Protein AF-A0A560F0B0-F1 (afdb_monomer)

Radius of gyration: 11.25 Å; Cα contacts (8 Å, |Δi|>4): 113; chains: 1; bounding box: 34×19×32 Å

Sequence (60 aa):
MEDNFNLGDVVRLKSGGPVMTVISAGTMYSGEKYTSTVWFLDGTVQKYDFHPAVLELAIL

Structure (mmCIF, N/CA/C/O backbone):
data_AF-A0A560F0B0-F1
#
_entry.id   AF-A0A560F0B0-F1
#
loop_
_atom_site.group_PDB
_atom_site.id
_atom_site.type_symbol
_atom_site.label_atom_id
_atom_site.label_alt_id
_atom_site.label_comp_id
_atom_site.label_asym_id
_atom_site.label_entity_id
_atom_site.label_seq_id
_atom_site.pdbx_PDB_ins_code
_atom_site.Cartn_x
_atom_site.Cartn_y
_atom_site.Cartn_z
_atom_site.occupancy
_atom_site.B_iso_or_equiv
_atom_site.auth_seq_id
_atom_site.auth_comp_id
_atom_site.auth_asym_id
_atom_site.auth_atom_id
_atom_site.pdbx_PDB_model_num
ATOM 1 N N . MET A 1 1 ? 17.105 -1.237 0.503 1.00 43.12 1 MET A N 1
ATOM 2 C CA . MET A 1 1 ? 16.368 -2.462 0.148 1.00 43.12 1 MET A CA 1
ATOM 3 C C . MET A 1 1 ? 15.269 -2.030 -0.798 1.00 43.12 1 MET A C 1
ATOM 5 O O . MET A 1 1 ? 14.644 -1.013 -0.529 1.00 43.12 1 MET A O 1
ATOM 9 N N . GLU A 1 2 ? 15.121 -2.679 -1.950 1.00 50.16 2 GLU A N 1
ATOM 10 C CA . GLU A 1 2 ? 13.891 -2.516 -2.725 1.00 50.16 2 GLU A CA 1
ATOM 11 C C . GLU A 1 2 ? 12.789 -3.196 -1.920 1.00 50.16 2 GLU A C 1
ATOM 13 O O . GLU A 1 2 ? 12.752 -4.423 -1.862 1.00 50.16 2 GLU A O 1
ATOM 18 N N . ASP A 1 3 ? 11.953 -2.409 -1.245 1.00 61.38 3 ASP A N 1
ATOM 19 C CA . ASP A 1 3 ? 10.791 -2.932 -0.530 1.00 61.38 3 ASP A CA 1
ATOM 20 C C . ASP A 1 3 ? 9.753 -3.359 -1.580 1.00 61.38 3 ASP A C 1
ATOM 22 O O . ASP A 1 3 ? 8.834 -2.622 -1.937 1.00 61.38 3 ASP A O 1
ATOM 26 N N . ASN A 1 4 ? 9.982 -4.528 -2.175 1.00 81.50 4 ASN A N 1
ATOM 27 C CA . ASN A 1 4 ? 9.022 -5.186 -3.043 1.00 81.50 4 ASN A CA 1
ATOM 28 C C . ASN A 1 4 ? 8.007 -5.882 -2.132 1.00 81.50 4 ASN A C 1
ATOM 30 O O . ASN A 1 4 ? 8.305 -6.925 -1.552 1.00 81.50 4 ASN A O 1
ATOM 34 N N . PHE A 1 5 ? 6.830 -5.279 -1.983 1.00 93.31 5 PHE A N 1
ATOM 35 C CA . PHE A 1 5 ? 5.717 -5.899 -1.270 1.00 93.31 5 PHE A CA 1
ATOM 36 C C . PHE A 1 5 ? 5.115 -7.040 -2.088 1.00 93.31 5 PHE A C 1
ATOM 38 O O . PHE A 1 5 ? 4.979 -6.942 -3.311 1.00 93.31 5 PHE A O 1
ATOM 45 N N . ASN A 1 6 ? 4.712 -8.100 -1.399 1.00 93.81 6 ASN A N 1
ATOM 46 C CA . ASN A 1 6 ? 4.027 -9.241 -1.983 1.00 93.81 6 ASN A CA 1
ATOM 47 C C . ASN A 1 6 ? 2.512 -9.122 -1.807 1.00 93.81 6 ASN A C 1
ATOM 49 O O . ASN A 1 6 ? 2.006 -8.463 -0.900 1.00 93.81 6 ASN A O 1
ATOM 53 N N . LEU A 1 7 ? 1.768 -9.803 -2.677 1.00 95.50 7 LEU A N 1
ATOM 54 C CA . LEU A 1 7 ? 0.323 -9.956 -2.520 1.00 95.50 7 LEU A CA 1
ATOM 55 C C . LEU A 1 7 ? -0.000 -10.607 -1.172 1.00 95.50 7 LEU A C 1
ATOM 57 O O . LEU A 1 7 ? 0.554 -11.652 -0.840 1.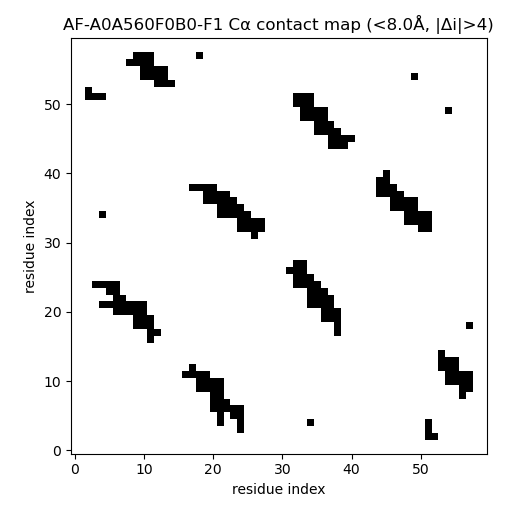00 95.50 7 LEU A O 1
ATOM 61 N N . GLY A 1 8 ? -0.929 -10.009 -0.430 1.00 95.69 8 GLY A N 1
ATOM 62 C CA . GLY A 1 8 ? -1.308 -10.465 0.906 1.00 95.69 8 GLY A CA 1
ATOM 63 C C . GLY A 1 8 ? -0.465 -9.880 2.038 1.00 95.69 8 GLY A C 1
ATOM 64 O O . GLY A 1 8 ? -0.864 -10.032 3.193 1.00 95.69 8 GLY A O 1
ATOM 65 N N . ASP A 1 9 ? 0.628 -9.167 1.740 1.00 96.50 9 ASP A N 1
ATOM 66 C CA . ASP A 1 9 ? 1.365 -8.442 2.772 1.00 96.50 9 ASP A CA 1
ATOM 67 C C . ASP A 1 9 ? 0.451 -7.426 3.454 1.00 96.50 9 ASP A C 1
ATOM 69 O O . ASP A 1 9 ? -0.382 -6.755 2.830 1.00 96.50 9 ASP A O 1
ATOM 73 N N . VAL A 1 10 ? 0.634 -7.316 4.764 1.00 97.00 10 VAL A N 1
ATOM 74 C CA . VAL A 1 10 ? -0.075 -6.367 5.604 1.00 97.00 10 VAL A CA 1
ATOM 75 C C . VAL A 1 10 ? 0.850 -5.178 5.829 1.00 97.00 10 VAL A C 1
ATOM 77 O O . VAL A 1 10 ? 1.950 -5.317 6.360 1.00 97.00 10 VAL A O 1
ATOM 80 N N . VAL A 1 11 ? 0.421 -4.005 5.380 1.00 97.00 11 VAL A N 1
ATOM 81 C CA . VAL A 1 11 ? 1.225 -2.782 5.337 1.00 97.00 11 VAL A CA 1
ATOM 82 C C . VAL A 1 11 ? 0.490 -1.619 5.986 1.00 97.00 11 VAL A C 1
ATOM 84 O O . VAL A 1 11 ? -0.724 -1.648 6.183 1.00 97.00 11 VAL A O 1
ATOM 87 N N . ARG A 1 12 ? 1.224 -0.555 6.295 1.00 96.88 12 ARG A N 1
ATOM 88 C CA . ARG A 1 12 ? 0.666 0.745 6.679 1.00 96.88 12 ARG A CA 1
ATOM 89 C C . ARG A 1 12 ? 1.522 1.870 6.115 1.00 96.88 12 ARG A C 1
ATOM 91 O O . ARG A 1 12 ? 2.665 1.648 5.723 1.00 96.88 12 ARG A O 1
ATOM 98 N N . LEU A 1 13 ? 0.988 3.088 6.100 1.00 96.19 13 LEU A N 1
ATOM 99 C CA . LEU A 1 13 ? 1.800 4.268 5.811 1.00 96.19 13 LEU A CA 1
ATOM 100 C C . LEU A 1 13 ? 2.816 4.497 6.937 1.00 96.19 13 LEU A C 1
ATOM 102 O O . LEU A 1 13 ? 2.468 4.422 8.116 1.00 96.19 13 LEU A O 1
ATOM 106 N N . LYS A 1 14 ? 4.046 4.872 6.574 1.00 96.06 14 LYS A N 1
ATOM 107 C CA . LYS A 1 14 ? 5.102 5.281 7.522 1.00 96.06 14 LYS A CA 1
ATOM 108 C C . LYS A 1 14 ? 4.704 6.490 8.373 1.00 96.06 14 LYS A C 1
ATOM 110 O O . LYS A 1 14 ? 5.182 6.649 9.489 1.00 96.06 14 LYS A O 1
ATOM 115 N N . SER A 1 15 ? 3.808 7.337 7.865 1.00 95.94 15 SER A N 1
ATOM 116 C CA . SER A 1 15 ? 3.213 8.455 8.610 1.00 95.94 15 SER A CA 1
ATOM 117 C C . SER A 1 15 ? 2.152 8.024 9.633 1.00 95.94 15 SER A C 1
ATOM 119 O O . SER A 1 15 ? 1.586 8.876 10.312 1.00 95.94 15 SER A O 1
ATOM 121 N N . GLY A 1 16 ? 1.846 6.728 9.721 1.00 93.25 16 GLY A N 1
ATOM 122 C CA . GLY A 1 16 ? 0.694 6.198 10.443 1.00 93.25 16 GLY A CA 1
ATOM 123 C C . GLY A 1 16 ? -0.572 6.163 9.584 1.00 93.25 16 GLY A C 1
ATOM 124 O O . GLY A 1 16 ? -0.620 6.711 8.483 1.00 93.25 16 GLY A O 1
ATOM 125 N N . GLY A 1 17 ? -1.603 5.487 10.089 1.00 90.94 17 GLY A N 1
ATOM 126 C CA . GLY A 1 17 ? -2.861 5.267 9.379 1.00 90.94 17 GLY A CA 1
ATOM 127 C C . GLY A 1 17 ? -3.409 3.857 9.604 1.00 90.94 17 GLY A C 1
ATOM 128 O O . GLY A 1 17 ? -2.897 3.131 10.462 1.00 90.94 17 GLY A O 1
ATOM 129 N N . PRO A 1 18 ? -4.454 3.468 8.855 1.00 94.69 18 PRO A N 1
ATOM 130 C CA . PRO A 1 18 ? -5.011 2.129 8.946 1.00 94.69 18 PRO A CA 1
ATOM 131 C C . PRO A 1 18 ? -4.014 1.082 8.445 1.00 94.69 18 PRO A C 1
ATOM 133 O O . PRO A 1 18 ? -3.137 1.355 7.622 1.00 94.69 18 PRO A O 1
ATOM 136 N N . VAL A 1 19 ? -4.193 -0.139 8.937 1.00 96.19 19 VAL A N 1
ATOM 137 C CA . VAL A 1 19 ? -3.546 -1.323 8.382 1.00 96.19 19 VAL A CA 1
ATOM 138 C C . VAL A 1 19 ? -4.271 -1.722 7.096 1.00 96.19 19 VAL A C 1
ATOM 140 O O . VAL A 1 19 ? -5.501 -1.735 7.046 1.00 96.19 19 VAL A O 1
ATOM 143 N N . MET A 1 20 ? -3.503 -2.029 6.056 1.00 97.44 20 MET A N 1
ATOM 144 C CA . MET A 1 20 ? -3.989 -2.308 4.709 1.00 97.44 20 MET A CA 1
ATOM 145 C C . MET A 1 20 ? -3.375 -3.603 4.176 1.00 97.44 20 MET A C 1
ATOM 147 O O . MET A 1 20 ? -2.280 -3.990 4.575 1.00 97.44 20 MET A O 1
ATOM 151 N N . THR A 1 21 ? -4.057 -4.264 3.246 1.00 97.75 21 THR A N 1
ATOM 152 C CA . THR A 1 21 ? -3.570 -5.475 2.573 1.00 97.75 21 THR A CA 1
ATOM 153 C C . THR A 1 21 ? -3.155 -5.153 1.145 1.00 97.75 21 THR A C 1
ATOM 155 O O . THR A 1 21 ? -3.893 -4.488 0.417 1.00 97.75 21 THR A O 1
ATOM 158 N N . VAL A 1 22 ? -1.997 -5.647 0.718 1.00 97.75 22 VAL A N 1
ATOM 159 C CA . VAL A 1 22 ? -1.512 -5.501 -0.659 1.00 97.75 22 VAL A CA 1
ATOM 160 C C . VAL A 1 22 ? -2.287 -6.428 -1.597 1.00 97.75 22 VAL A C 1
ATOM 162 O O . VAL A 1 22 ? -2.345 -7.639 -1.386 1.00 97.75 22 VAL A O 1
ATOM 165 N N . ILE A 1 23 ? -2.866 -5.857 -2.656 1.00 97.75 23 ILE A N 1
ATOM 166 C CA . ILE A 1 23 ? -3.652 -6.579 -3.678 1.00 97.75 23 ILE A CA 1
ATOM 167 C C . ILE A 1 23 ? -3.040 -6.515 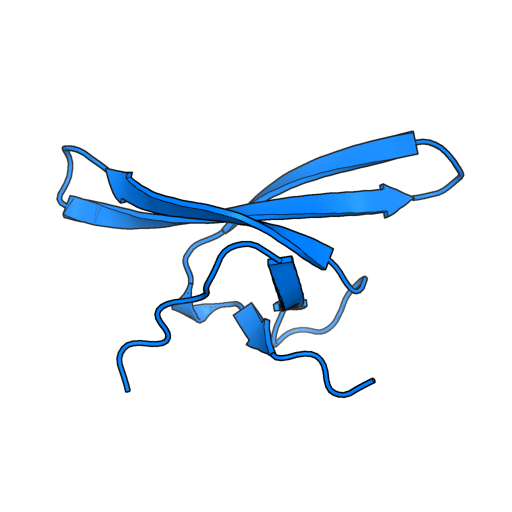-5.080 1.00 97.75 23 ILE A C 1
ATOM 169 O O . ILE A 1 23 ? -3.470 -7.248 -5.966 1.00 97.75 23 ILE A O 1
ATOM 173 N N . SER A 1 24 ? -2.050 -5.647 -5.290 1.00 96.00 24 SER A N 1
ATOM 174 C CA . SER A 1 24 ? -1.207 -5.600 -6.486 1.00 96.00 24 SER A CA 1
ATOM 175 C C . SER A 1 24 ? 0.064 -4.825 -6.162 1.00 96.00 24 SER A C 1
ATOM 177 O O . SER A 1 24 ? 0.025 -3.858 -5.407 1.00 96.00 24 SER A O 1
ATOM 179 N N . ALA A 1 25 ? 1.184 -5.200 -6.766 1.00 94.81 25 ALA A N 1
ATOM 180 C CA . ALA A 1 25 ? 2.412 -4.417 -6.737 1.00 94.81 25 ALA A CA 1
ATOM 181 C C . ALA A 1 25 ? 3.133 -4.586 -8.073 1.00 94.81 25 ALA A C 1
ATOM 183 O O . ALA A 1 25 ? 3.068 -5.653 -8.685 1.00 94.81 25 ALA A O 1
ATOM 184 N N . GLY A 1 26 ? 3.789 -3.532 -8.547 1.00 92.94 26 GLY A N 1
ATOM 185 C CA . GLY A 1 26 ? 4.463 -3.588 -9.835 1.00 92.94 26 GLY A CA 1
ATOM 186 C C . GLY A 1 26 ? 5.101 -2.275 -10.251 1.00 92.94 26 GLY A C 1
ATOM 187 O O . GLY A 1 26 ? 5.347 -1.376 -9.446 1.00 9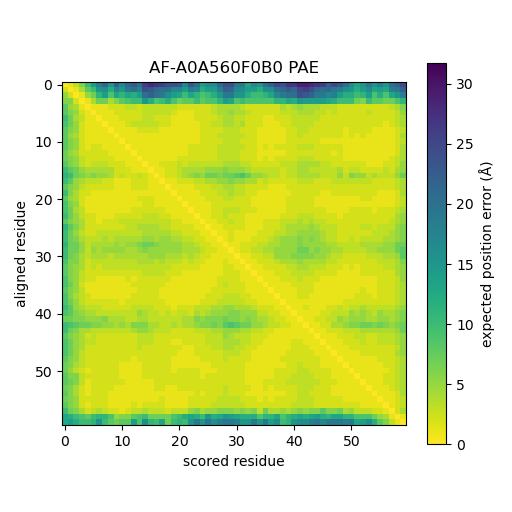2.94 26 GLY A O 1
ATOM 188 N N . THR A 1 27 ? 5.389 -2.184 -11.543 1.00 93.44 27 THR A N 1
ATOM 189 C CA . THR A 1 27 ? 5.969 -1.005 -12.181 1.00 93.44 27 THR A CA 1
ATOM 190 C C . THR A 1 27 ? 5.094 -0.623 -13.366 1.00 93.44 27 THR A C 1
ATOM 192 O O . THR A 1 27 ? 4.778 -1.467 -14.203 1.00 93.44 27 THR A O 1
ATOM 195 N N . MET A 1 28 ? 4.657 0.633 -13.410 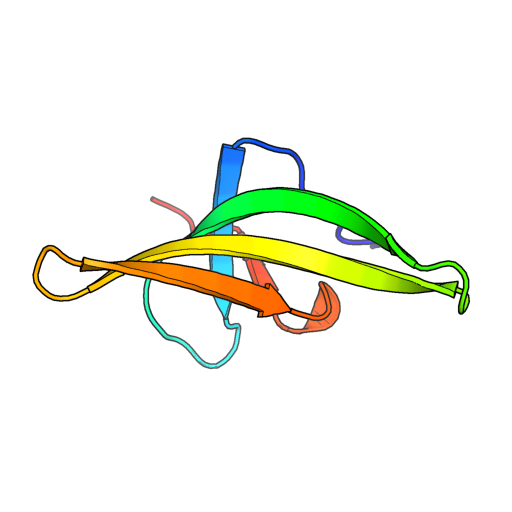1.00 89.00 28 MET A N 1
ATOM 196 C CA . MET A 1 28 ? 3.880 1.184 -14.516 1.00 89.00 28 MET A CA 1
ATOM 197 C C . MET A 1 28 ? 4.737 1.282 -15.786 1.00 89.00 28 MET A C 1
ATOM 199 O O . MET A 1 28 ? 5.965 1.258 -15.726 1.00 89.00 28 MET A O 1
ATOM 203 N N . TYR A 1 29 ? 4.104 1.489 -16.945 1.00 89.94 29 TYR A N 1
ATOM 204 C CA . TYR A 1 29 ? 4.820 1.726 -18.209 1.00 89.94 29 TYR A CA 1
ATOM 205 C C . TYR A 1 29 ? 5.779 2.928 -18.157 1.00 89.94 29 TYR A C 1
ATOM 207 O O . TYR A 1 29 ? 6.764 2.953 -18.887 1.00 89.94 29 TYR A O 1
ATOM 215 N N . SER A 1 30 ? 5.514 3.905 -17.283 1.00 93.12 30 SER A N 1
ATOM 216 C CA . SER A 1 30 ? 6.389 5.056 -17.017 1.00 93.12 30 SER A CA 1
ATOM 217 C C . SER A 1 30 ? 7.680 4.699 -16.268 1.00 93.12 30 SER A C 1
ATOM 219 O O . SER A 1 30 ? 8.557 5.549 -16.141 1.00 93.12 30 SER A O 1
ATOM 221 N N . GLY A 1 31 ? 7.800 3.475 -15.745 1.00 92.06 31 GLY A N 1
ATOM 222 C CA . GLY A 1 31 ? 8.872 3.069 -14.836 1.00 92.06 31 GLY A CA 1
ATOM 223 C C . GLY A 1 31 ? 8.586 3.371 -13.360 1.00 92.06 31 GLY A C 1
ATOM 224 O O . GLY A 1 31 ? 9.397 3.021 -12.504 1.00 92.06 31 GLY A O 1
ATOM 225 N N . GLU A 1 32 ? 7.447 3.988 -13.033 1.00 92.06 32 GLU A N 1
ATOM 226 C CA . GLU A 1 32 ? 7.073 4.293 -11.649 1.00 92.06 32 GLU A CA 1
ATOM 227 C C . GLU A 1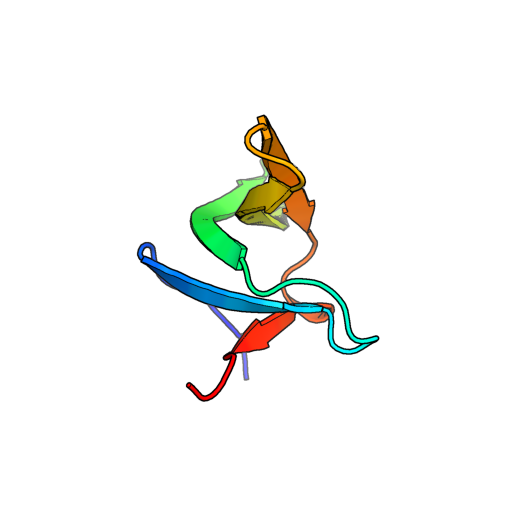 32 ? 6.573 3.044 -10.912 1.00 92.06 32 GLU A C 1
ATOM 229 O O . GLU A 1 32 ? 5.741 2.290 -11.424 1.00 92.06 32 GLU A O 1
ATOM 234 N N . LYS A 1 33 ? 7.077 2.812 -9.695 1.00 93.38 33 LYS A N 1
ATOM 235 C CA . LYS A 1 33 ? 6.626 1.700 -8.853 1.00 93.38 33 LYS A CA 1
ATOM 236 C C . LYS A 1 33 ? 5.333 2.055 -8.132 1.00 93.38 33 LYS A C 1
ATOM 238 O O . LYS A 1 33 ? 5.192 3.157 -7.612 1.00 93.38 33 LYS A O 1
ATOM 243 N N . TYR A 1 34 ? 4.446 1.077 -8.010 1.00 94.38 34 TYR A N 1
ATOM 244 C CA . TYR A 1 34 ? 3.198 1.227 -7.272 1.00 94.38 34 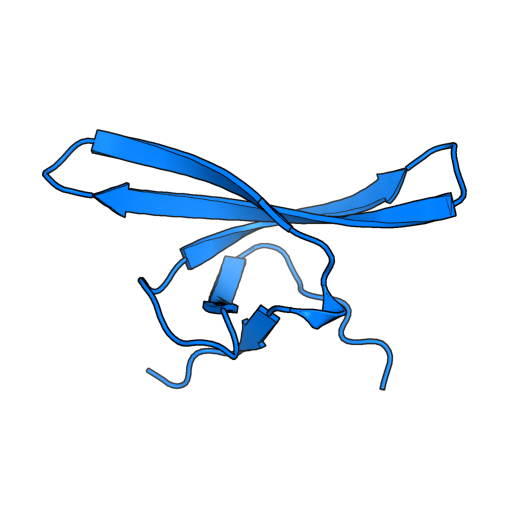TYR A CA 1
ATOM 245 C C . TYR A 1 34 ? 2.892 -0.007 -6.424 1.00 94.38 34 TYR A C 1
ATOM 247 O O . TYR A 1 34 ? 3.356 -1.121 -6.684 1.00 94.38 34 TYR A O 1
ATOM 255 N N . THR A 1 35 ? 2.087 0.205 -5.393 1.00 96.75 35 THR A N 1
ATOM 256 C CA . THR A 1 35 ? 1.524 -0.830 -4.534 1.00 96.75 35 THR A CA 1
ATOM 257 C C . THR A 1 35 ? 0.066 -0.485 -4.277 1.00 96.75 35 THR A C 1
ATOM 259 O O . THR A 1 35 ? -0.242 0.496 -3.601 1.00 96.75 35 THR A O 1
ATOM 262 N N . SER A 1 36 ? -0.830 -1.284 -4.845 1.00 97.38 36 SER A N 1
ATOM 263 C CA . SER A 1 36 ? -2.268 -1.188 -4.628 1.00 97.38 36 SER A CA 1
ATOM 264 C C . SER A 1 36 ? -2.634 -1.881 -3.329 1.00 97.38 36 SER A C 1
ATOM 266 O O . SER A 1 36 ? -2.300 -3.051 -3.108 1.00 97.38 36 SER A O 1
ATOM 268 N N . THR A 1 37 ? -3.371 -1.173 -2.487 1.00 97.94 37 THR A N 1
ATOM 269 C CA . THR A 1 37 ? -3.773 -1.635 -1.161 1.00 97.94 37 THR A CA 1
ATOM 270 C C . THR A 1 37 ? -5.287 -1.592 -0.997 1.00 97.94 37 THR A C 1
ATOM 272 O O . THR A 1 37 ? -5.974 -0.810 -1.657 1.00 97.94 37 THR A O 1
ATOM 275 N N . VAL A 1 38 ? -5.812 -2.451 -0.124 1.00 98.31 38 VAL A N 1
ATOM 276 C CA . VAL A 1 38 ? -7.222 -2.488 0.273 1.00 98.31 38 VAL A CA 1
ATOM 277 C C . VAL A 1 38 ? -7.339 -2.505 1.793 1.00 98.31 38 VAL A C 1
ATOM 279 O O . VAL A 1 38 ? -6.557 -3.169 2.471 1.00 98.31 38 VAL A O 1
ATOM 282 N N . TRP A 1 39 ? -8.322 -1.796 2.337 1.00 97.19 39 TRP A N 1
ATOM 283 C CA . TRP A 1 39 ? -8.680 -1.869 3.755 1.00 97.19 39 TRP A CA 1
ATOM 284 C C . TRP A 1 39 ? -10.162 -1.567 3.957 1.00 97.19 39 TRP A C 1
ATOM 286 O O . TRP A 1 39 ? -10.870 -1.203 3.018 1.00 97.19 39 TRP A O 1
ATOM 296 N N . PHE A 1 40 ? -10.637 -1.730 5.188 1.00 95.19 40 PHE A N 1
ATOM 297 C CA . PHE A 1 40 ? -12.004 -1.399 5.568 1.00 95.19 40 PHE A CA 1
ATOM 298 C C . PHE A 1 40 ? -12.012 -0.157 6.453 1.00 95.19 40 PHE A C 1
ATOM 300 O O . PHE A 1 40 ? -11.236 -0.062 7.403 1.00 95.19 40 PHE A O 1
ATOM 307 N N . LEU A 1 41 ? -12.906 0.780 6.150 1.00 93.56 41 LEU A N 1
ATOM 308 C CA . LEU A 1 41 ? -13.199 1.943 6.981 1.00 93.56 41 LEU A CA 1
ATOM 309 C C . LEU A 1 41 ? -14.719 2.052 7.106 1.00 93.56 41 LEU A C 1
ATOM 311 O O . LEU A 1 41 ? -15.408 2.144 6.091 1.00 93.56 41 LEU A O 1
ATOM 315 N N . ASP A 1 42 ? -15.232 1.961 8.334 1.00 93.75 42 ASP A N 1
ATOM 316 C CA . ASP A 1 42 ? -16.666 2.033 8.653 1.00 93.75 42 ASP A CA 1
ATOM 317 C C . ASP A 1 42 ? -17.539 1.091 7.801 1.00 93.75 42 ASP A C 1
ATOM 319 O O . ASP A 1 42 ? -18.558 1.472 7.229 1.00 93.75 42 ASP A O 1
ATOM 323 N N . GLY A 1 43 ? -17.096 -0.164 7.659 1.00 92.81 43 GLY A N 1
ATOM 324 C CA . GLY A 1 43 ? -17.794 -1.191 6.873 1.00 92.81 43 GLY A CA 1
ATOM 325 C C . GLY A 1 43 ? -17.682 -1.027 5.353 1.00 92.81 43 GLY A C 1
ATOM 326 O O . GLY A 1 43 ? -18.218 -1.848 4.612 1.00 92.81 43 GLY A O 1
ATOM 327 N N . THR A 1 44 ? -16.960 -0.012 4.876 1.00 96.50 44 THR A N 1
ATOM 328 C CA . THR A 1 44 ? -16.762 0.261 3.450 1.00 96.50 44 THR A CA 1
ATOM 329 C C . THR A 1 44 ? -15.356 -0.136 3.011 1.00 96.50 44 THR A C 1
ATOM 331 O O . THR A 1 44 ? -14.373 0.152 3.694 1.00 96.50 44 THR A O 1
ATOM 334 N N . VAL A 1 45 ? -15.252 -0.782 1.848 1.00 97.38 45 VAL A N 1
ATOM 335 C CA . VAL A 1 45 ? -13.968 -1.126 1.227 1.00 97.38 45 VAL A CA 1
ATOM 336 C C . VAL A 1 45 ? -13.324 0.132 0.650 1.00 97.38 45 VAL A C 1
ATOM 338 O O . VAL A 1 45 ? -13.915 0.807 -0.189 1.00 97.38 45 VAL A O 1
ATOM 341 N N . GLN A 1 46 ? -12.091 0.398 1.057 1.00 98.00 46 GLN A N 1
ATOM 342 C CA . GLN A 1 46 ? -11.233 1.441 0.512 1.00 98.00 46 GLN A CA 1
ATOM 343 C C . GLN A 1 46 ? -10.127 0.801 -0.321 1.00 98.00 46 GLN A C 1
ATOM 345 O O . GLN A 1 46 ? -9.616 -0.261 0.038 1.00 98.00 46 GLN A O 1
ATOM 350 N N . LYS A 1 47 ? -9.763 1.435 -1.437 1.00 97.62 47 LYS A N 1
ATOM 351 C CA . LYS A 1 47 ? -8.665 1.000 -2.305 1.00 97.62 47 LYS A CA 1
ATOM 352 C C . LYS A 1 47 ? -7.841 2.198 -2.730 1.00 97.62 47 LYS A C 1
ATOM 354 O O . LYS A 1 47 ? -8.414 3.210 -3.130 1.00 97.62 47 LYS A O 1
ATOM 359 N N . TYR A 1 48 ? -6.522 2.069 -2.663 1.00 97.31 48 TYR A N 1
ATOM 360 C CA . TYR A 1 48 ? -5.623 3.140 -3.076 1.00 97.31 48 TYR A CA 1
ATOM 361 C C . TYR A 1 48 ? -4.264 2.612 -3.518 1.00 97.31 48 TYR A C 1
ATOM 363 O O . TYR A 1 48 ? -3.773 1.609 -2.986 1.00 97.31 48 TYR A O 1
ATOM 371 N N . ASP A 1 49 ? -3.660 3.327 -4.461 1.00 96.19 49 ASP A N 1
ATOM 372 C CA . ASP A 1 49 ? -2.314 3.066 -4.950 1.00 96.19 49 ASP A CA 1
ATOM 373 C C . ASP A 1 49 ? -1.329 3.996 -4.252 1.00 96.19 49 ASP A C 1
ATOM 375 O O . ASP A 1 49 ? -1.503 5.215 -4.222 1.00 96.19 49 ASP A O 1
ATOM 379 N N . PHE A 1 50 ? -0.273 3.413 -3.700 1.00 95.75 50 PHE A N 1
ATOM 380 C CA . PHE A 1 50 ? 0.805 4.151 -3.063 1.00 95.75 50 PHE A CA 1
ATOM 381 C C . PHE A 1 50 ? 2.131 3.855 -3.743 1.00 95.75 50 PHE A C 1
ATOM 383 O O . PHE A 1 50 ? 2.371 2.751 -4.236 1.00 95.75 50 PHE A O 1
ATOM 390 N N . HIS A 1 51 ? 3.033 4.831 -3.706 1.00 95.38 51 HIS A N 1
ATOM 391 C CA . HIS A 1 51 ? 4.432 4.560 -3.992 1.00 95.38 51 HIS A CA 1
ATOM 392 C C . HIS A 1 51 ? 5.003 3.679 -2.861 1.00 95.38 51 HIS A C 1
ATOM 394 O O . HIS A 1 51 ? 4.854 4.039 -1.691 1.00 95.38 51 HIS A O 1
ATOM 400 N N . PRO A 1 52 ? 5.698 2.561 -3.143 1.00 95.44 52 PRO A N 1
ATOM 401 C CA . PRO A 1 52 ? 6.115 1.610 -2.104 1.00 95.44 52 PRO A CA 1
ATOM 402 C C . PRO A 1 52 ? 6.977 2.249 -1.007 1.00 95.44 52 PRO A C 1
ATOM 404 O O . PRO A 1 52 ? 6.893 1.875 0.157 1.00 95.44 52 PRO A O 1
ATOM 407 N N . ALA A 1 53 ? 7.750 3.287 -1.341 1.00 95.31 53 ALA A N 1
ATOM 408 C CA . ALA A 1 53 ? 8.598 3.983 -0.373 1.00 95.31 53 ALA A CA 1
ATOM 409 C C . ALA A 1 53 ? 7.839 4.614 0.814 1.00 95.31 53 ALA A C 1
ATOM 411 O O . ALA A 1 53 ? 8.467 4.849 1.850 1.00 95.31 53 ALA A O 1
ATOM 412 N N . VAL A 1 54 ? 6.531 4.887 0.694 1.00 95.94 54 VAL A N 1
ATOM 413 C CA . VAL A 1 54 ? 5.726 5.455 1.794 1.00 95.94 54 VAL A CA 1
ATOM 414 C C . VAL A 1 54 ? 5.101 4.396 2.704 1.00 95.94 54 VAL A C 1
ATOM 416 O O . VAL A 1 54 ? 4.534 4.749 3.738 1.00 95.94 54 VAL A O 1
ATOM 419 N N . LEU A 1 55 ? 5.207 3.118 2.3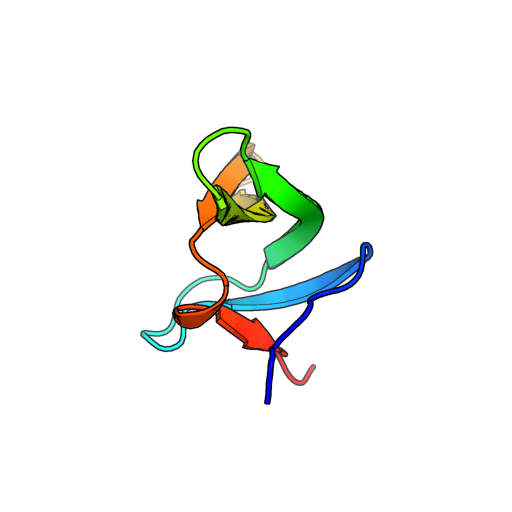39 1.00 96.12 55 LEU A N 1
ATOM 420 C CA . LEU A 1 55 ? 4.650 1.992 3.079 1.00 96.12 55 LEU A CA 1
ATOM 421 C C . LEU A 1 55 ? 5.725 1.299 3.923 1.00 96.12 55 LEU A C 1
ATOM 423 O O . LEU A 1 55 ? 6.916 1.347 3.616 1.00 96.12 55 LEU A O 1
ATOM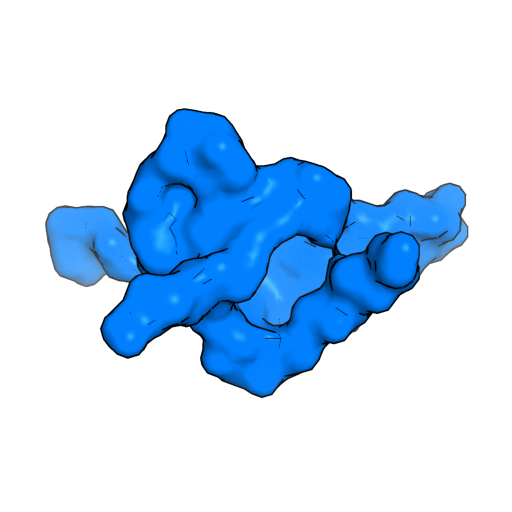 427 N N . GLU A 1 56 ? 5.287 0.630 4.980 1.00 95.94 56 GLU A N 1
ATOM 428 C CA . GLU A 1 56 ? 6.077 -0.309 5.776 1.00 95.94 56 GLU A CA 1
ATOM 429 C C . GLU A 1 56 ? 5.234 -1.540 6.120 1.00 95.94 56 GLU A C 1
ATOM 431 O O . GLU A 1 56 ? 4.004 -1.449 6.188 1.00 95.94 56 GLU A O 1
ATOM 436 N N . LEU A 1 57 ? 5.885 -2.687 6.344 1.00 95.75 57 LEU A N 1
ATOM 437 C CA . LEU A 1 57 ? 5.205 -3.880 6.850 1.00 95.75 57 LEU A CA 1
ATOM 438 C C . LEU A 1 57 ? 4.612 -3.581 8.229 1.00 95.75 57 LEU A C 1
ATOM 440 O O . LEU A 1 57 ? 5.302 -3.089 9.125 1.00 95.75 57 LEU A O 1
ATOM 444 N N . ALA A 1 58 ? 3.332 -3.887 8.403 1.00 91.44 58 ALA A N 1
ATOM 445 C CA . ALA A 1 58 ? 2.689 -3.794 9.698 1.00 91.44 58 ALA A CA 1
ATOM 446 C C . ALA A 1 58 ? 3.004 -5.066 10.495 1.00 91.44 58 ALA A C 1
ATOM 448 O O . ALA A 1 58 ? 2.686 -6.176 10.072 1.00 91.44 58 ALA A O 1
ATOM 449 N N . ILE A 1 59 ? 3.636 -4.899 11.655 1.00 76.31 59 ILE A N 1
ATOM 450 C CA . ILE A 1 59 ? 3.783 -5.975 12.636 1.00 76.31 59 ILE A CA 1
ATOM 451 C C . ILE A 1 59 ? 2.430 -6.115 13.340 1.00 76.31 59 ILE A C 1
ATOM 453 O O . ILE A 1 59 ? 1.950 -5.138 13.923 1.00 76.31 59 ILE A O 1
ATOM 457 N N . LEU A 1 60 ? 1.814 -7.293 13.227 1.00 60.62 60 LEU A N 1
ATOM 458 C CA . LEU A 1 60 ? 0.592 -7.666 13.946 1.00 60.62 60 LEU A CA 1
ATOM 459 C C . LEU A 1 60 ? 0.923 -8.247 15.323 1.00 60.62 60 LEU A C 1
ATOM 461 O O . LEU A 1 60 ? 1.934 -8.981 15.420 1.00 60.62 60 LEU A O 1
#

Mean predicted aligned error: 3.64 Å

InterPro domains:
  IPR019226 Protein of unknown function DUF2158 [PF09926] (7-44)

Nearest PDB structures (foldseek):
  8t5h-assembly1_u  TM=6.714E-01  e=2.329E-01  Escherichia coli
  6a7k-assembly3_B  TM=7.587E-01  e=6.543E-01  Thermosynechococcus vestit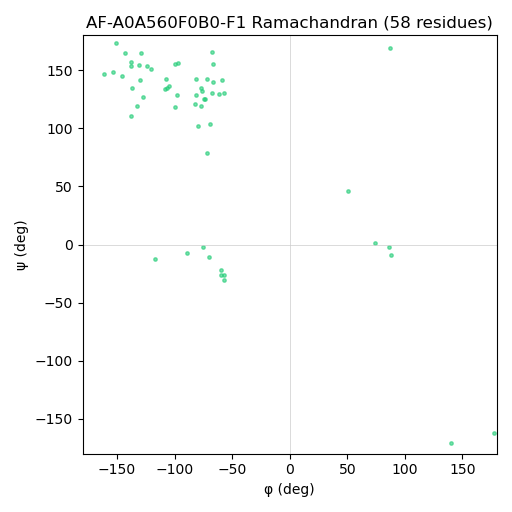us BP-1
  6hum-assembly1_S  TM=7.759E-01  e=7.339E-01  Thermosynechococcus vestitus BP-1
  6a7k-assembly3_A  TM=7.149E-01  e=7.339E-01  Thermosynechococcus vestitus BP-1
  6khj-assembly1_S  TM=7.170E-01  e=7.772E-01  Thermosynechococcus vestitus BP-1

Foldseek 3Di:
DPPFDDAQFWKAFPVDDDIWGFHDWDADPVRATWTWTWDDDPNDIDIDIDRCVRMDGDDD

pLDDT: mean 91.95, std 10.99, range [43.12, 98.31]

Solvent-accessible surface area (backbone atoms only — not comparable to full-atom values): 3647 Å² total; per-residue (Å²): 128,86,74,76,70,52,77,69,41,45,28,26,41,73,91,57,73,66,72,28,33,28,76,42,60,53,65,46,98,88,68,50,56,40,31,31,32,37,36,75,56,96,92,38,85,45,73,51,77,38,51,48,89,52,48,40,78,52,86,130

Organism: NCBI:txid28077

Secondary structure (DSSP, 8-state):
----PPTT-EEEETT----EEEEEEEE-TTS-EEEEEEEEETTEEEEEEE-GGGEEEPP-